Protein AF-A0AAP6H3V3-F1 (afdb_monomer_lite)

Structure (mmCIF, N/CA/C/O backbone):
data_AF-A0AAP6H3V3-F1
#
_entry.id   AF-A0AAP6H3V3-F1
#
loop_
_atom_site.group_PDB
_atom_site.id
_atom_site.type_symbol
_atom_site.label_atom_id
_atom_site.label_alt_id
_atom_site.label_comp_id
_atom_site.label_asym_id
_atom_site.label_entity_id
_atom_site.label_seq_id
_atom_site.pdbx_PDB_ins_code
_atom_site.Cartn_x
_atom_site.Cartn_y
_atom_site.Cartn_z
_atom_site.occupancy
_atom_site.B_iso_or_equiv
_atom_site.auth_seq_id
_atom_site.auth_comp_id
_atom_site.auth_asym_id
_atom_site.auth_atom_id
_atom_site.pdbx_PDB_model_num
ATOM 1 N N . MET A 1 1 ? -2.306 -9.139 -17.632 1.00 59.28 1 MET A N 1
ATOM 2 C CA . MET A 1 1 ? -1.823 -10.143 -16.657 1.00 59.28 1 MET A CA 1
ATOM 3 C C . MET A 1 1 ? -1.279 -9.471 -15.394 1.00 59.28 1 MET A C 1
ATOM 5 O O . MET A 1 1 ? -1.734 -9.816 -14.316 1.00 59.28 1 MET A O 1
ATOM 9 N N . GLU A 1 2 ? -0.406 -8.461 -15.496 1.00 79.56 2 GLU A N 1
ATOM 10 C CA . GLU A 1 2 ? 0.250 -7.845 -14.320 1.00 79.56 2 GLU A CA 1
ATOM 11 C C . GLU A 1 2 ? -0.680 -7.057 -13.383 1.00 79.56 2 GLU A C 1
ATOM 13 O O . GLU A 1 2 ? -0.598 -7.215 -12.169 1.00 79.56 2 GLU A O 1
ATOM 18 N N . LEU A 1 3 ? -1.629 -6.277 -13.919 1.00 88.38 3 LEU A N 1
ATOM 19 C CA . LEU A 1 3 ? -2.590 -5.516 -13.102 1.00 88.38 3 LEU A CA 1
ATOM 20 C C . LEU A 1 3 ? -3.417 -6.419 -12.169 1.00 88.38 3 LEU A C 1
ATOM 22 O O . LEU A 1 3 ? -3.635 -6.085 -11.007 1.00 88.38 3 LEU A O 1
ATOM 26 N N . ILE A 1 4 ? -3.846 -7.580 -12.676 1.00 92.62 4 ILE A N 1
ATOM 27 C CA . ILE A 1 4 ? -4.604 -8.575 -11.905 1.00 92.62 4 ILE A CA 1
ATOM 28 C C . ILE A 1 4 ? -3.740 -9.117 -10.762 1.00 92.62 4 ILE A C 1
ATOM 30 O O . ILE A 1 4 ? -4.233 -9.248 -9.646 1.00 92.62 4 ILE A O 1
ATOM 34 N N . GLY A 1 5 ? -2.450 -9.363 -11.010 1.00 92.62 5 GLY A N 1
ATOM 35 C CA . GLY A 1 5 ? -1.502 -9.775 -9.974 1.00 92.62 5 GLY A CA 1
ATOM 36 C C . GLY A 1 5 ? -1.435 -8.772 -8.821 1.00 92.62 5 GLY A C 1
ATOM 37 O O . GLY A 1 5 ? -1.626 -9.148 -7.667 1.00 92.62 5 GLY A O 1
ATOM 38 N N . PHE A 1 6 ? -1.268 -7.481 -9.119 1.00 93.31 6 PHE A N 1
ATOM 39 C CA . PHE A 1 6 ? -1.251 -6.437 -8.086 1.00 93.31 6 PHE A CA 1
ATOM 40 C C . PHE A 1 6 ? -2.594 -6.286 -7.360 1.00 93.31 6 PHE A C 1
ATOM 42 O O . PHE A 1 6 ? -2.614 -6.086 -6.145 1.00 93.31 6 PHE A O 1
ATOM 49 N N . ALA A 1 7 ? -3.716 -6.450 -8.066 1.00 94.31 7 ALA A N 1
ATOM 50 C CA . ALA A 1 7 ? -5.036 -6.468 -7.440 1.00 94.31 7 ALA A CA 1
ATOM 51 C C . ALA A 1 7 ? -5.183 -7.642 -6.455 1.00 94.31 7 ALA A C 1
ATOM 53 O O . ALA A 1 7 ? -5.672 -7.447 -5.343 1.00 94.31 7 ALA A O 1
ATOM 54 N N . ILE A 1 8 ? -4.708 -8.839 -6.818 1.00 96.06 8 ILE A N 1
ATOM 55 C CA . ILE A 1 8 ? -4.684 -10.005 -5.922 1.00 96.06 8 ILE A CA 1
ATOM 56 C C . ILE A 1 8 ? -3.844 -9.702 -4.678 1.00 96.06 8 ILE A C 1
ATOM 58 O O . ILE A 1 8 ? -4.311 -9.945 -3.566 1.00 96.06 8 ILE A O 1
ATOM 62 N N . VAL A 1 9 ? -2.651 -9.118 -4.837 1.00 95.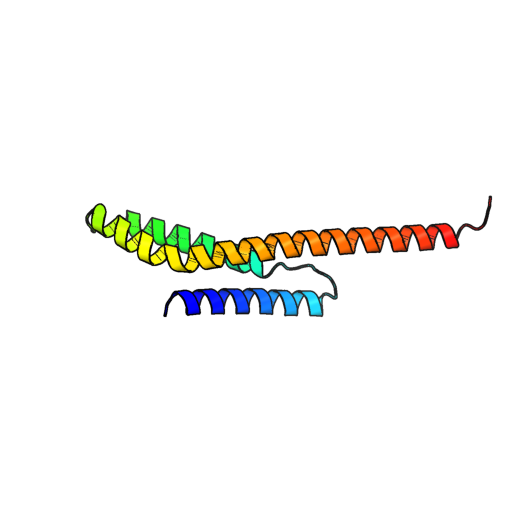94 9 VAL A N 1
ATOM 63 C CA . VAL A 1 9 ? -1.802 -8.730 -3.697 1.00 95.94 9 VAL A CA 1
ATOM 64 C C . VAL A 1 9 ? -2.539 -7.750 -2.780 1.00 95.94 9 VAL A C 1
ATOM 66 O O . VAL A 1 9 ? -2.553 -7.950 -1.565 1.00 95.94 9 VAL A O 1
ATOM 69 N N . LEU A 1 10 ? -3.229 -6.745 -3.333 1.00 95.56 10 LEU A N 1
ATOM 70 C CA . LEU A 1 10 ? -4.058 -5.835 -2.539 1.00 95.56 10 LEU A CA 1
ATOM 71 C C . LEU A 1 10 ? -5.155 -6.588 -1.772 1.00 95.56 10 LEU A C 1
ATOM 73 O O . LEU A 1 10 ? -5.314 -6.364 -0.570 1.00 95.56 10 LEU A O 1
ATOM 77 N N . PHE A 1 11 ? -5.891 -7.494 -2.420 1.00 96.62 11 PHE A N 1
ATOM 78 C CA . PHE A 1 11 ? -6.931 -8.282 -1.753 1.00 96.62 11 PHE A CA 1
ATOM 79 C C . PHE A 1 11 ? -6.376 -9.161 -0.635 1.00 96.62 11 PHE A C 1
ATOM 81 O O . PHE A 1 11 ? -6.989 -9.237 0.431 1.00 96.62 11 PHE A O 1
ATOM 88 N N . VAL A 1 12 ? -5.204 -9.766 -0.831 1.00 97.25 12 VAL A N 1
ATOM 89 C CA . VAL A 1 12 ? -4.512 -10.528 0.214 1.00 97.25 12 VAL A CA 1
ATOM 90 C C . VAL A 1 12 ? -4.150 -9.615 1.387 1.00 97.25 12 VAL A C 1
ATOM 92 O O . VAL A 1 12 ? -4.471 -9.944 2.528 1.00 97.25 12 VAL A O 1
ATOM 95 N N . CYS A 1 13 ? -3.576 -8.434 1.140 1.00 96.88 13 CYS A N 1
ATOM 96 C CA . CYS A 1 13 ? -3.251 -7.476 2.201 1.00 96.88 13 CYS A CA 1
ATOM 97 C C . CYS A 1 13 ? -4.500 -7.007 2.972 1.00 96.88 13 CYS A C 1
ATOM 99 O O . CYS A 1 13 ? -4.486 -6.942 4.206 1.00 96.88 13 CYS A O 1
ATOM 101 N N . LEU A 1 14 ? -5.598 -6.713 2.268 1.00 95.50 14 LEU A N 1
ATOM 102 C CA . LEU A 1 14 ? -6.886 -6.369 2.880 1.00 95.50 14 LEU A CA 1
ATOM 103 C C . LEU A 1 14 ? -7.456 -7.538 3.696 1.00 95.50 14 LEU A C 1
ATOM 105 O O . LEU A 1 14 ? -7.942 -7.326 4.809 1.00 95.50 14 LEU A O 1
ATOM 109 N N . GLY A 1 15 ? -7.359 -8.763 3.175 1.00 94.25 15 GLY A N 1
ATOM 110 C CA . GLY A 1 15 ? -7.770 -9.993 3.846 1.00 94.25 15 GLY A CA 1
ATOM 111 C C . GLY A 1 15 ? -7.008 -10.223 5.149 1.00 94.25 15 GLY A C 1
ATOM 112 O O . GLY A 1 15 ? -7.633 -10.395 6.195 1.00 94.25 15 GLY A O 1
ATOM 113 N N . ILE A 1 16 ? -5.676 -10.117 5.116 1.00 94.38 16 ILE A N 1
ATOM 114 C CA . ILE A 1 16 ? -4.814 -10.190 6.306 1.00 94.38 16 ILE A CA 1
ATOM 115 C C . ILE A 1 16 ? -5.249 -9.145 7.336 1.00 94.38 16 ILE A C 1
ATOM 117 O O . ILE A 1 16 ? -5.469 -9.473 8.503 1.00 94.38 16 ILE A O 1
ATOM 121 N N . GLY A 1 17 ? -5.449 -7.894 6.911 1.00 92.94 17 GLY A N 1
ATOM 122 C CA . GLY A 1 17 ? -5.894 -6.845 7.823 1.00 92.94 17 GLY A CA 1
ATOM 123 C C . GLY A 1 17 ? -7.266 -7.117 8.436 1.00 92.94 17 GLY A C 1
ATOM 124 O O . GLY A 1 17 ? -7.462 -6.878 9.628 1.00 92.94 17 GLY A O 1
ATOM 125 N N . LYS A 1 18 ? -8.201 -7.678 7.665 1.00 92.75 18 LYS A N 1
ATOM 126 C CA . LYS A 1 18 ? -9.515 -8.092 8.170 1.00 92.75 18 LYS A CA 1
ATOM 127 C C . LYS A 1 18 ? -9.390 -9.193 9.225 1.00 92.75 18 LYS A C 1
ATOM 129 O O . LYS A 1 18 ? -10.011 -9.068 10.278 1.00 92.75 18 LYS A O 1
ATOM 134 N N . VAL A 1 19 ? -8.575 -10.218 8.976 1.00 95.31 19 VAL A N 1
ATOM 135 C CA . VAL A 1 19 ? -8.340 -11.322 9.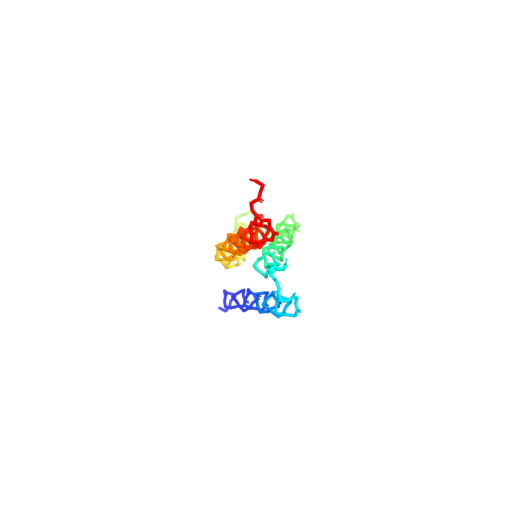922 1.00 95.31 19 VAL A CA 1
ATOM 136 C C . VAL A 1 19 ? -7.732 -10.803 11.228 1.00 95.31 19 VAL A C 1
ATOM 138 O O . VAL A 1 19 ? -8.262 -11.089 12.301 1.00 95.31 19 VAL A O 1
ATOM 141 N N . ILE A 1 20 ? -6.697 -9.960 11.152 1.00 93.88 20 ILE A N 1
ATOM 142 C CA . ILE A 1 20 ? -6.057 -9.370 12.340 1.00 93.88 20 ILE A CA 1
ATOM 143 C C . ILE A 1 20 ? -7.057 -8.524 13.142 1.00 93.88 20 ILE A C 1
ATOM 145 O O . ILE A 1 20 ? -7.151 -8.658 14.363 1.00 93.88 20 ILE A O 1
ATOM 149 N N . ASN A 1 21 ? -7.842 -7.674 12.476 1.00 93.19 21 ASN A N 1
ATOM 150 C CA . ASN A 1 21 ? -8.837 -6.832 13.149 1.00 93.19 21 ASN A CA 1
ATOM 151 C C . ASN A 1 21 ? -9.974 -7.647 13.776 1.00 93.19 21 ASN A C 1
ATOM 153 O O . ASN A 1 21 ? -10.479 -7.280 14.838 1.00 93.19 21 ASN A O 1
ATOM 157 N N . MET A 1 22 ? -10.358 -8.759 13.143 1.00 93.19 22 MET A N 1
ATOM 158 C CA . MET A 1 22 ? -11.348 -9.691 13.677 1.00 93.19 22 MET A CA 1
ATOM 159 C C . MET A 1 22 ? -10.838 -10.364 14.954 1.00 93.19 22 MET A C 1
ATOM 161 O O . MET A 1 22 ? -11.537 -10.338 15.966 1.00 93.19 22 MET A O 1
ATOM 165 N N . MET A 1 23 ? -9.603 -10.877 14.945 1.00 94.12 23 MET A N 1
ATOM 166 C CA . MET A 1 23 ? -8.966 -11.460 16.134 1.00 94.12 23 MET A CA 1
ATOM 167 C C . MET A 1 23 ? -8.818 -10.431 17.262 1.00 94.12 23 MET A C 1
ATOM 169 O O . MET A 1 23 ? -9.086 -10.729 18.424 1.00 94.12 23 MET A O 1
ATOM 173 N N . ALA A 1 24 ? -8.453 -9.192 16.925 1.00 88.69 24 ALA A N 1
ATOM 174 C CA . ALA A 1 24 ? -8.302 -8.119 17.900 1.00 88.69 24 ALA A CA 1
ATOM 175 C C . ALA A 1 24 ? -9.641 -7.567 18.427 1.00 88.69 24 ALA A C 1
ATOM 177 O O . ALA A 1 24 ? -9.632 -6.845 19.422 1.00 88.69 24 ALA A O 1
ATOM 178 N N . ARG A 1 25 ? -10.779 -7.856 17.770 1.00 87.12 25 ARG A N 1
ATOM 179 C CA . ARG A 1 25 ? -12.107 -7.246 18.018 1.00 87.12 25 ARG A CA 1
ATOM 180 C C . ARG A 1 25 ? -12.124 -5.708 17.965 1.00 87.12 25 ARG A C 1
ATOM 182 O O . ARG A 1 25 ? -13.036 -5.066 18.479 1.00 87.12 25 ARG A O 1
ATOM 189 N N . ARG A 1 26 ? -11.117 -5.102 17.332 1.00 85.94 26 ARG A N 1
ATOM 190 C CA . ARG A 1 26 ? -10.962 -3.652 17.128 1.00 85.94 26 ARG A CA 1
ATOM 191 C C . ARG A 1 26 ? -10.174 -3.385 15.849 1.00 85.94 26 ARG A C 1
ATOM 193 O O . ARG A 1 26 ? -9.379 -4.218 15.420 1.00 85.94 26 ARG A O 1
ATOM 200 N N . LEU A 1 27 ? -10.358 -2.203 15.261 1.00 86.62 27 LEU A N 1
ATOM 201 C CA . LEU A 1 27 ? -9.593 -1.753 14.094 1.00 86.62 27 LEU A CA 1
ATOM 202 C C . LEU A 1 27 ? -8.162 -1.360 14.507 1.00 86.62 27 LEU A C 1
ATOM 204 O O . LEU A 1 27 ? -7.894 -0.221 14.904 1.00 86.62 27 LEU A O 1
ATOM 208 N N . VAL A 1 28 ? -7.230 -2.311 14.428 1.00 89.19 28 VAL A N 1
ATOM 209 C CA . VAL A 1 28 ? -5.817 -2.128 14.812 1.00 89.19 28 VAL A CA 1
ATOM 210 C C . VAL A 1 28 ? -4.916 -2.028 13.589 1.00 89.19 28 VAL A C 1
ATOM 212 O O . VAL A 1 28 ? -4.080 -1.127 13.532 1.00 89.19 28 VAL A O 1
ATOM 215 N N . PHE A 1 29 ? -5.113 -2.905 12.608 1.00 92.88 29 PHE A N 1
ATOM 216 C CA . PHE A 1 29 ? -4.223 -3.088 11.470 1.00 92.88 29 PHE A CA 1
ATOM 217 C C . PHE A 1 29 ? -4.865 -2.636 10.156 1.00 92.88 29 PHE A C 1
ATOM 219 O O . PHE A 1 29 ? -6.005 -2.987 9.848 1.00 92.88 29 PHE A O 1
ATOM 226 N N . ASN A 1 30 ? -4.113 -1.880 9.355 1.00 93.69 30 ASN A N 1
ATOM 227 C CA . ASN A 1 30 ? -4.565 -1.371 8.065 1.00 93.69 30 ASN A CA 1
ATOM 228 C C . ASN A 1 30 ? -3.951 -2.186 6.920 1.00 93.69 30 ASN A C 1
ATOM 230 O O . ASN A 1 30 ? -2.811 -1.946 6.524 1.00 93.69 30 ASN A O 1
ATOM 234 N N . GLY A 1 31 ? -4.722 -3.123 6.364 1.00 92.44 31 GLY A N 1
ATOM 235 C CA . GLY A 1 31 ? -4.284 -3.956 5.239 1.00 92.44 31 GLY A CA 1
ATOM 236 C C . GLY A 1 31 ? -3.920 -3.155 3.985 1.00 92.44 31 GLY A C 1
ATOM 237 O O . GLY A 1 31 ? -2.958 -3.483 3.302 1.00 92.44 31 GLY A O 1
ATOM 238 N N . ALA A 1 32 ? -4.608 -2.043 3.719 1.00 95.12 32 ALA A N 1
ATOM 239 C CA . ALA A 1 32 ? -4.244 -1.165 2.609 1.00 95.12 32 ALA A CA 1
ATOM 240 C C . ALA A 1 32 ? -2.893 -0.470 2.849 1.00 95.12 32 ALA A C 1
ATOM 242 O O . ALA A 1 32 ? -2.125 -0.260 1.917 1.00 95.12 32 ALA A O 1
ATOM 243 N N . GLY A 1 33 ? -2.571 -0.174 4.113 1.00 94.69 33 GLY A N 1
ATOM 244 C CA . GLY A 1 33 ? -1.265 0.361 4.504 1.00 94.69 33 GLY A CA 1
ATOM 245 C C . GLY A 1 33 ? -0.127 -0.625 4.255 1.00 94.69 33 GLY A C 1
ATOM 246 O O . GLY A 1 33 ? 0.932 -0.219 3.788 1.00 94.69 33 GLY A O 1
ATOM 247 N N . LEU A 1 34 ? -0.367 -1.919 4.491 1.00 96.38 34 LEU A N 1
ATOM 248 C CA . LEU A 1 34 ? 0.590 -2.972 4.150 1.00 96.38 34 LEU A CA 1
ATOM 249 C C . LEU A 1 34 ? 0.861 -3.012 2.640 1.00 96.38 34 LEU A C 1
ATOM 251 O O . LEU A 1 34 ? 2.020 -3.049 2.237 1.00 96.38 34 LEU A O 1
ATOM 255 N N . TYR A 1 35 ? -0.184 -2.942 1.808 1.00 96.62 35 TYR A N 1
ATOM 256 C CA . TYR A 1 35 ? -0.006 -2.882 0.354 1.00 96.62 35 TYR A CA 1
ATOM 257 C C . TYR A 1 35 ? 0.815 -1.657 -0.068 1.00 96.62 35 TYR A C 1
ATOM 259 O O . TYR A 1 35 ? 1.747 -1.792 -0.852 1.00 96.62 35 TYR A O 1
ATOM 267 N N . LEU A 1 36 ? 0.510 -0.470 0.471 1.00 96.94 36 LEU A N 1
ATOM 268 C CA . LEU A 1 36 ? 1.252 0.755 0.148 1.00 96.94 36 LEU A CA 1
ATOM 269 C C . LEU A 1 36 ? 2.735 0.657 0.528 1.00 96.94 36 LEU A C 1
ATOM 271 O O . LEU A 1 36 ? 3.585 1.139 -0.217 1.00 96.94 36 LEU A O 1
ATOM 275 N N . ALA A 1 37 ? 3.058 -0.001 1.644 1.00 96.81 37 ALA A N 1
ATOM 276 C CA . ALA A 1 37 ? 4.442 -0.255 2.034 1.00 96.81 37 ALA A CA 1
ATOM 277 C C . ALA A 1 37 ? 5.156 -1.197 1.046 1.00 96.81 37 ALA A C 1
ATOM 279 O O . ALA A 1 37 ? 6.282 -0.918 0.635 1.00 96.81 37 ALA A O 1
ATOM 280 N N . LEU A 1 38 ? 4.490 -2.274 0.614 1.00 96.25 38 LEU A N 1
ATOM 281 C CA . LEU A 1 38 ? 5.032 -3.196 -0.393 1.00 96.25 38 LEU A CA 1
ATOM 282 C C . LEU A 1 38 ? 5.205 -2.510 -1.754 1.00 96.25 38 LEU A C 1
ATOM 284 O O . LEU A 1 38 ? 6.226 -2.694 -2.412 1.00 96.25 38 LEU A O 1
ATOM 288 N N . PHE A 1 39 ? 4.244 -1.673 -2.150 1.00 95.56 39 PHE A N 1
ATOM 289 C CA . PHE A 1 39 ? 4.340 -0.850 -3.351 1.00 95.56 39 PHE A CA 1
ATOM 290 C C . PHE A 1 39 ? 5.538 0.104 -3.291 1.00 95.56 39 PHE A C 1
ATOM 292 O O . PHE A 1 39 ? 6.290 0.188 -4.257 1.00 95.56 39 PHE A O 1
ATOM 299 N N . ALA A 1 40 ? 5.752 0.785 -2.162 1.00 95.94 40 ALA A N 1
ATOM 300 C CA . ALA A 1 40 ? 6.899 1.672 -1.992 1.00 95.94 40 ALA A CA 1
ATOM 301 C C . ALA A 1 40 ? 8.227 0.911 -2.137 1.00 95.94 40 ALA A C 1
ATOM 303 O O . ALA A 1 40 ? 9.109 1.359 -2.867 1.00 95.94 40 ALA A O 1
ATOM 304 N N . ALA A 1 41 ? 8.348 -0.269 -1.520 1.00 95.81 41 ALA A N 1
ATOM 305 C CA . ALA A 1 41 ? 9.525 -1.123 -1.675 1.00 95.81 41 ALA A CA 1
ATOM 306 C C . ALA A 1 41 ? 9.741 -1.546 -3.141 1.00 95.81 41 ALA A C 1
ATOM 308 O O . ALA A 1 41 ? 10.855 -1.452 -3.657 1.00 95.81 41 ALA A O 1
ATOM 309 N N . PHE A 1 42 ? 8.671 -1.940 -3.836 1.00 94.38 42 PHE A N 1
ATOM 310 C CA . PHE A 1 42 ? 8.719 -2.295 -5.255 1.00 94.38 42 PHE A CA 1
ATOM 311 C C . PHE A 1 42 ? 9.127 -1.113 -6.150 1.00 94.38 42 PHE A C 1
ATOM 313 O O . PHE A 1 42 ? 9.933 -1.278 -7.068 1.00 94.38 42 PHE A O 1
ATOM 320 N N . ALA A 1 43 ? 8.608 0.086 -5.880 1.00 93.06 43 ALA A N 1
ATOM 321 C CA . ALA A 1 43 ? 8.947 1.292 -6.628 1.00 93.06 43 ALA A CA 1
ATOM 322 C C . ALA A 1 43 ? 10.422 1.672 -6.435 1.00 93.06 43 ALA A C 1
ATOM 324 O O . ALA A 1 43 ? 11.119 1.919 -7.418 1.00 93.06 43 ALA A O 1
ATOM 325 N N . ILE A 1 44 ? 10.921 1.640 -5.193 1.00 94.44 44 ILE A N 1
ATOM 326 C CA . ILE A 1 44 ? 12.337 1.888 -4.880 1.00 94.44 44 ILE A CA 1
ATOM 327 C C . ILE A 1 44 ? 13.229 0.879 -5.611 1.00 94.44 44 ILE A C 1
ATOM 329 O O . ILE A 1 44 ? 14.206 1.269 -6.247 1.00 94.44 44 ILE A O 1
ATOM 333 N N . TRP A 1 45 ? 12.867 -0.405 -5.577 1.00 93.88 45 TRP A N 1
ATOM 334 C CA . TRP A 1 45 ? 13.601 -1.451 -6.286 1.00 93.88 45 TRP A CA 1
ATOM 335 C C . TRP A 1 45 ? 13.614 -1.237 -7.808 1.00 93.88 45 TRP A C 1
ATOM 337 O O . TRP A 1 45 ? 14.653 -1.377 -8.455 1.00 93.88 45 TRP A O 1
ATOM 347 N N . SER A 1 46 ? 12.478 -0.844 -8.386 1.00 91.56 46 SER A N 1
ATOM 348 C CA . SER A 1 46 ? 12.356 -0.564 -9.824 1.00 91.56 46 SER A CA 1
ATOM 349 C C . SER A 1 46 ? 13.219 0.628 -10.248 1.00 91.56 46 SER A C 1
ATOM 351 O O . SER A 1 46 ? 13.870 0.593 -11.287 1.00 91.56 46 SER A O 1
ATOM 353 N N . ILE A 1 47 ? 13.281 1.667 -9.417 1.00 90.25 47 ILE A N 1
ATOM 354 C CA . ILE A 1 47 ? 14.136 2.835 -9.649 1.00 90.25 47 ILE A CA 1
ATOM 355 C C . ILE A 1 47 ? 15.619 2.456 -9.519 1.00 90.25 47 ILE A C 1
ATOM 357 O O . ILE A 1 47 ? 16.428 2.821 -10.370 1.00 90.25 47 ILE A O 1
ATOM 361 N N . TYR A 1 48 ? 15.984 1.683 -8.494 1.00 92.12 48 TYR A N 1
ATOM 362 C CA . TYR A 1 48 ? 17.357 1.216 -8.300 1.00 92.12 48 TYR A CA 1
ATOM 363 C C . TYR A 1 48 ? 17.848 0.360 -9.474 1.00 92.12 48 TYR A C 1
ATOM 365 O O . TYR A 1 48 ? 18.945 0.569 -9.989 1.00 92.12 48 TYR A O 1
ATOM 373 N N . THR A 1 49 ? 17.034 -0.588 -9.935 1.00 89.75 49 THR A N 1
ATOM 374 C CA . THR A 1 49 ? 17.375 -1.430 -11.093 1.00 89.75 49 THR A CA 1
ATOM 375 C C . THR A 1 49 ? 17.462 -0.619 -12.383 1.00 89.75 49 THR A C 1
ATOM 377 O O . THR A 1 49 ? 18.370 -0.850 -13.175 1.00 89.75 49 THR A O 1
ATOM 380 N N . SER A 1 50 ? 16.592 0.379 -12.558 1.00 86.88 50 SER A N 1
ATOM 381 C CA . SER A 1 50 ? 16.665 1.339 -13.664 1.00 86.88 50 SER A CA 1
ATOM 382 C C . SER A 1 50 ? 17.999 2.093 -13.673 1.00 86.88 50 SER A C 1
ATOM 384 O O . SER 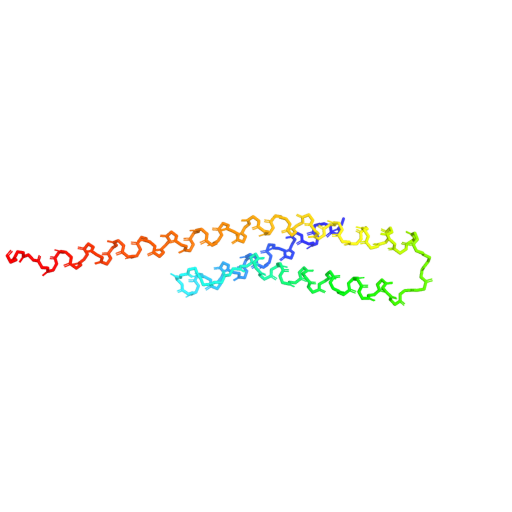A 1 50 ? 18.645 2.161 -14.715 1.00 86.88 50 SER A O 1
ATOM 386 N N . TRP A 1 51 ? 18.448 2.598 -12.519 1.00 85.31 51 TRP A N 1
ATOM 387 C CA . TRP A 1 51 ? 19.715 3.333 -12.391 1.00 85.31 51 TRP A CA 1
ATOM 388 C C . TRP A 1 51 ? 20.953 2.508 -12.737 1.00 85.31 51 TRP A C 1
ATOM 390 O O . TRP A 1 51 ? 21.935 3.061 -13.221 1.00 85.31 51 TRP A O 1
ATOM 400 N N . ASN A 1 52 ? 20.909 1.202 -12.481 1.00 88.81 52 ASN A N 1
ATOM 401 C CA . ASN A 1 52 ? 22.008 0.285 -12.780 1.00 88.81 52 ASN A CA 1
ATOM 402 C C . ASN A 1 52 ? 21.865 -0.388 -14.153 1.00 88.81 52 ASN A C 1
ATOM 404 O O . ASN A 1 52 ? 22.661 -1.265 -14.491 1.00 88.81 52 ASN A O 1
ATOM 408 N N . SER A 1 53 ? 20.839 -0.037 -14.934 1.00 84.44 53 SER A N 1
ATOM 409 C CA . SER A 1 53 ? 20.618 -0.653 -16.238 1.00 84.44 53 SER A CA 1
ATOM 410 C C . SER A 1 53 ? 21.578 -0.084 -17.281 1.00 84.44 53 SER A C 1
ATOM 412 O O . SER A 1 53 ? 21.917 1.095 -17.264 1.00 84.44 53 SER A O 1
ATOM 414 N N . THR A 1 54 ? 21.973 -0.922 -18.234 1.00 87.56 54 THR A N 1
ATOM 415 C CA . THR A 1 54 ? 22.755 -0.518 -19.410 1.00 87.56 54 THR A CA 1
ATOM 416 C C . THR A 1 54 ? 21.870 -0.048 -20.571 1.00 87.56 54 THR A C 1
ATOM 418 O O . THR A 1 54 ? 22.359 0.116 -21.688 1.00 87.56 54 THR A O 1
ATOM 421 N N . LEU A 1 55 ? 20.562 0.122 -20.336 1.00 85.31 55 LEU A N 1
ATOM 422 C CA . LEU A 1 55 ? 19.607 0.542 -21.356 1.00 85.31 55 LEU A CA 1
ATOM 423 C C . LEU A 1 55 ? 19.794 2.019 -21.701 1.00 85.31 55 LEU A C 1
ATOM 425 O O . LEU A 1 55 ? 20.121 2.840 -20.846 1.00 85.31 55 LEU A O 1
ATOM 429 N N . ASP A 1 56 ? 19.505 2.359 -22.955 1.00 90.38 56 ASP A N 1
ATOM 430 C CA . ASP A 1 56 ? 19.425 3.753 -23.373 1.00 90.38 56 ASP A CA 1
ATOM 431 C C . ASP A 1 56 ? 18.304 4.496 -22.620 1.00 90.38 56 ASP A C 1
ATOM 433 O O . ASP A 1 56 ? 17.282 3.909 -22.245 1.00 90.38 56 ASP A O 1
ATOM 437 N N . SER A 1 57 ? 18.478 5.805 -22.429 1.00 86.44 57 SER A N 1
ATOM 438 C CA . SER A 1 57 ? 17.640 6.641 -21.555 1.00 86.44 57 SER A CA 1
ATOM 439 C C . SER A 1 57 ? 16.150 6.553 -21.906 1.00 86.44 57 SER A C 1
ATOM 441 O O . SER A 1 57 ? 15.297 6.480 -21.017 1.00 86.44 57 SER A O 1
ATOM 443 N N . PHE A 1 58 ? 15.824 6.512 -23.203 1.00 89.12 58 PHE A N 1
ATOM 444 C CA . PHE A 1 58 ? 14.443 6.389 -23.669 1.00 89.12 58 PHE A CA 1
ATOM 445 C C . PHE A 1 58 ? 13.848 5.005 -23.366 1.00 89.12 58 PHE A C 1
ATOM 447 O O . PHE A 1 58 ? 12.723 4.897 -22.871 1.00 89.12 58 PHE A O 1
ATOM 454 N N . GLN A 1 59 ? 14.611 3.939 -23.617 1.00 89.56 59 GLN A N 1
ATOM 455 C CA . GLN A 1 59 ? 14.166 2.562 -23.379 1.00 89.56 59 GLN A CA 1
ATOM 456 C C . GLN A 1 59 ? 13.997 2.278 -21.886 1.00 89.56 59 GLN A C 1
ATOM 458 O O . GLN A 1 59 ? 13.019 1.647 -21.482 1.00 89.56 59 GLN A O 1
ATOM 463 N N . MET A 1 60 ? 14.910 2.805 -21.070 1.00 90.00 60 MET A N 1
ATOM 464 C CA . MET A 1 60 ? 14.836 2.758 -19.617 1.00 90.00 60 MET A CA 1
ATOM 465 C C . MET A 1 60 ? 13.549 3.426 -19.109 1.00 90.00 60 MET A C 1
ATOM 467 O O . MET A 1 60 ? 12.790 2.811 -18.359 1.00 90.00 60 MET A O 1
ATOM 471 N N . GLY A 1 61 ? 13.258 4.651 -19.565 1.00 87.00 61 GLY A N 1
ATOM 472 C CA . GLY A 1 61 ? 12.043 5.377 -19.184 1.00 87.0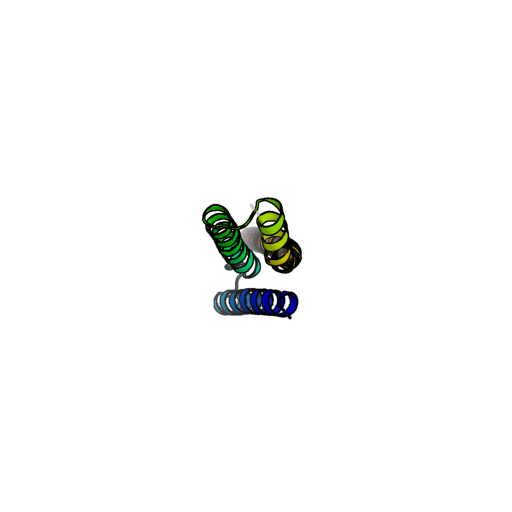0 61 GLY A CA 1
ATOM 473 C C . GLY A 1 61 ? 10.758 4.643 -19.580 1.00 87.00 61 GLY A C 1
ATOM 474 O O . GLY A 1 61 ? 9.831 4.530 -18.773 1.00 87.00 61 GLY A O 1
ATOM 475 N N . TYR A 1 62 ? 10.717 4.078 -20.789 1.00 89.44 62 TYR A N 1
ATOM 476 C CA . TYR A 1 62 ? 9.578 3.285 -21.257 1.00 89.44 62 TYR A CA 1
ATOM 477 C C . TYR A 1 62 ? 9.369 2.011 -20.422 1.00 89.44 62 TYR A C 1
ATOM 479 O O . TYR A 1 62 ? 8.244 1.724 -20.001 1.00 89.44 62 TYR A O 1
ATOM 487 N N . ALA A 1 63 ? 10.439 1.261 -20.143 1.00 89.00 63 ALA A N 1
ATOM 488 C CA . ALA A 1 63 ? 10.377 0.037 -19.346 1.00 89.00 63 ALA A CA 1
ATOM 489 C C . ALA A 1 63 ? 9.941 0.317 -17.898 1.00 89.00 63 ALA A C 1
ATOM 491 O O . ALA A 1 63 ? 9.063 -0.370 -17.369 1.00 89.00 63 ALA A O 1
ATOM 492 N N . LEU A 1 64 ? 10.491 1.368 -17.284 1.00 89.44 64 LEU A N 1
ATOM 493 C CA . LEU A 1 64 ? 10.114 1.804 -15.941 1.00 89.44 64 LEU A CA 1
ATOM 494 C C . LEU A 1 64 ? 8.632 2.193 -15.879 1.00 89.44 64 LEU A C 1
ATOM 496 O O . LEU A 1 64 ? 7.903 1.718 -15.006 1.00 89.44 64 LEU A O 1
ATOM 500 N N . GLY A 1 65 ? 8.169 3.010 -16.831 1.00 89.19 65 GLY A N 1
ATOM 501 C CA . GLY A 1 65 ? 6.770 3.424 -16.919 1.00 89.19 65 GLY A CA 1
ATOM 502 C C . GLY A 1 65 ? 5.829 2.230 -17.072 1.00 89.19 65 GLY A C 1
ATOM 503 O O . GLY A 1 65 ? 4.835 2.124 -16.350 1.00 89.19 65 GLY A O 1
ATOM 504 N N . ARG A 1 66 ? 6.170 1.282 -17.949 1.00 90.88 66 ARG A N 1
ATOM 505 C CA . ARG A 1 66 ? 5.385 0.061 -18.165 1.00 90.88 66 ARG A CA 1
ATOM 506 C C . ARG A 1 66 ? 5.292 -0.810 -16.906 1.00 90.88 66 ARG A C 1
ATOM 508 O O . ARG A 1 66 ? 4.204 -1.298 -16.616 1.00 90.88 66 ARG A O 1
ATOM 515 N N . ASN A 1 67 ? 6.379 -0.946 -16.146 1.00 90.19 67 ASN A N 1
ATOM 516 C CA . ASN A 1 67 ? 6.417 -1.762 -14.926 1.00 90.19 67 ASN A CA 1
ATOM 517 C C . ASN A 1 67 ? 5.729 -1.092 -13.724 1.00 90.19 67 ASN A C 1
ATOM 519 O O . ASN A 1 67 ? 5.104 -1.774 -12.913 1.00 90.19 67 ASN A O 1
ATOM 523 N N . ILE A 1 68 ? 5.827 0.236 -13.589 1.00 92.38 68 ILE A N 1
ATOM 524 C CA . ILE A 1 68 ? 5.264 0.971 -12.443 1.00 92.38 68 ILE A CA 1
ATOM 525 C C . ILE A 1 68 ? 3.777 1.298 -12.627 1.00 92.38 68 ILE A C 1
ATOM 527 O O . ILE A 1 68 ? 3.046 1.383 -11.639 1.00 92.38 68 ILE A O 1
ATOM 531 N N . THR A 1 69 ? 3.293 1.455 -13.862 1.00 93.06 69 THR A N 1
ATOM 532 C CA . THR A 1 69 ? 1.907 1.894 -14.113 1.00 93.06 69 THR A CA 1
ATOM 533 C C . THR A 1 69 ? 0.852 0.956 -13.507 1.00 93.06 69 THR A C 1
ATOM 535 O O . THR A 1 69 ? -0.007 1.449 -12.769 1.00 93.06 69 THR A O 1
ATOM 538 N N . PRO A 1 70 ? 0.888 -0.376 -13.727 1.00 93.75 70 PRO A N 1
ATOM 539 C CA . PRO A 1 70 ? -0.098 -1.271 -13.126 1.00 93.75 70 PRO A CA 1
ATOM 540 C C . PRO A 1 70 ? -0.146 -1.211 -11.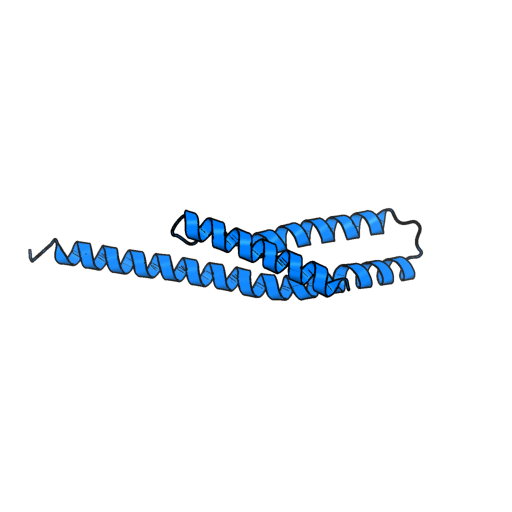586 1.00 93.75 70 PRO A C 1
ATOM 542 O O . PRO A 1 70 ? -1.237 -1.004 -11.045 1.00 93.75 70 PRO A O 1
ATOM 545 N N . PRO A 1 71 ? 0.977 -1.337 -10.846 1.00 94.00 71 PRO A N 1
ATOM 546 C CA . PRO A 1 71 ? 0.936 -1.260 -9.391 1.00 94.00 71 PRO A CA 1
ATOM 547 C C . PRO A 1 71 ? 0.566 0.129 -8.869 1.00 94.00 71 PRO A C 1
ATOM 549 O O . PRO A 1 71 ? -0.062 0.210 -7.813 1.00 94.00 71 PRO A O 1
ATOM 552 N N . LEU A 1 72 ? 0.890 1.203 -9.600 1.00 94.75 72 LEU A N 1
ATOM 553 C CA . LEU A 1 72 ? 0.510 2.571 -9.243 1.00 94.75 72 LEU A CA 1
ATOM 554 C C . LEU A 1 72 ? -1.013 2.767 -9.273 1.00 94.75 72 LEU A C 1
ATOM 556 O O . LEU A 1 72 ? -1.572 3.337 -8.336 1.00 94.75 72 LEU A O 1
ATOM 560 N N . ILE A 1 73 ? -1.703 2.245 -10.294 1.00 95.44 73 ILE A N 1
ATOM 561 C CA . ILE A 1 73 ? -3.176 2.284 -10.367 1.00 95.44 73 ILE A CA 1
ATOM 562 C C . ILE A 1 73 ? -3.784 1.602 -9.134 1.00 95.44 73 ILE A C 1
ATOM 564 O O . ILE A 1 73 ? -4.681 2.145 -8.487 1.00 95.44 73 ILE A O 1
ATOM 568 N N . ILE A 1 74 ? -3.263 0.433 -8.759 1.00 96.56 74 ILE A N 1
ATOM 569 C CA . ILE A 1 74 ? -3.735 -0.290 -7.573 1.00 96.56 74 ILE A CA 1
ATOM 570 C C . ILE A 1 74 ? -3.353 0.446 -6.278 1.00 96.56 74 ILE A C 1
ATOM 572 O O . ILE A 1 74 ? -4.137 0.453 -5.330 1.00 96.56 74 ILE A O 1
ATOM 576 N N . ALA A 1 75 ? -2.207 1.130 -6.230 1.00 95.44 75 ALA A N 1
ATOM 577 C CA . ALA A 1 75 ? -1.808 1.955 -5.089 1.00 95.44 75 ALA A CA 1
ATOM 578 C C . ALA A 1 75 ? -2.752 3.147 -4.865 1.00 95.44 75 ALA A C 1
ATOM 580 O O . ALA A 1 75 ? -3.044 3.483 -3.715 1.00 95.44 75 ALA A O 1
ATOM 581 N N . LE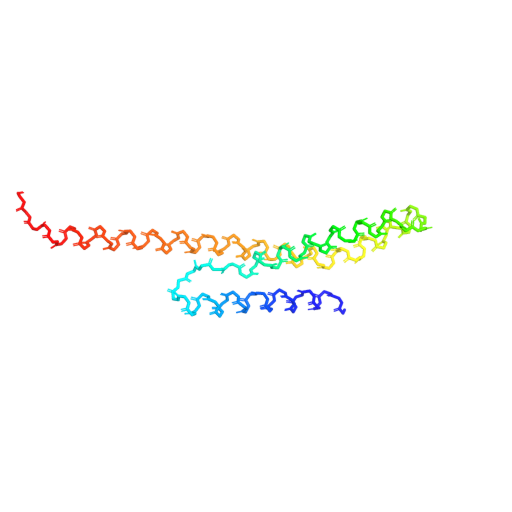U A 1 76 ? -3.305 3.743 -5.926 1.00 96.12 76 LEU A N 1
ATOM 582 C CA . LEU A 1 76 ? -4.346 4.771 -5.798 1.00 96.12 76 LEU A CA 1
ATOM 583 C C . LEU A 1 76 ? -5.608 4.204 -5.132 1.00 96.12 76 LEU A C 1
ATOM 585 O O . LEU A 1 76 ? -6.132 4.792 -4.182 1.00 96.12 76 LEU A O 1
ATOM 589 N N . VAL A 1 77 ? -6.046 3.015 -5.551 1.00 96.12 77 VAL A N 1
ATOM 590 C CA . VAL A 1 77 ? -7.175 2.308 -4.923 1.00 96.12 77 VAL A CA 1
ATOM 591 C C . VAL A 1 77 ? -6.864 1.960 -3.461 1.00 96.12 77 VAL A C 1
ATOM 593 O O . VAL A 1 77 ? -7.689 2.179 -2.572 1.00 96.12 77 VAL A O 1
ATOM 596 N N . ALA A 1 78 ? -5.656 1.472 -3.175 1.00 95.31 78 ALA A N 1
ATOM 597 C CA . ALA A 1 78 ? -5.211 1.184 -1.816 1.00 95.31 78 ALA A CA 1
ATOM 598 C C . ALA A 1 78 ? -5.192 2.447 -0.940 1.00 95.31 78 ALA A C 1
ATOM 600 O O . ALA A 1 78 ? -5.597 2.397 0.219 1.00 95.31 78 ALA A O 1
ATOM 601 N N . THR A 1 79 ? -4.802 3.597 -1.491 1.00 96.06 79 THR A N 1
ATOM 602 C CA . THR A 1 79 ? -4.810 4.886 -0.784 1.00 96.06 79 THR A CA 1
ATOM 603 C C . THR A 1 79 ? -6.221 5.265 -0.338 1.00 96.06 79 THR A C 1
ATOM 605 O O . THR A 1 79 ? -6.418 5.634 0.822 1.00 96.06 79 THR A O 1
ATOM 608 N N . TYR A 1 80 ? -7.227 5.083 -1.198 1.00 96.50 80 TYR A N 1
ATOM 609 C CA . TYR A 1 80 ? -8.628 5.273 -0.813 1.00 96.50 80 TYR A CA 1
ATOM 610 C C . TYR A 1 80 ? -9.014 4.395 0.392 1.00 96.50 80 TYR A C 1
ATOM 612 O O . TYR A 1 80 ? -9.517 4.900 1.401 1.00 96.50 80 TYR A O 1
ATOM 620 N N . PHE A 1 81 ? -8.713 3.092 0.343 1.00 94.75 81 PHE A N 1
ATOM 621 C CA . PHE A 1 81 ? -9.000 2.181 1.458 1.00 94.75 81 PHE A CA 1
ATOM 622 C C . PHE A 1 81 ? -8.209 2.519 2.725 1.00 94.75 81 PHE A C 1
ATOM 624 O O . PHE A 1 81 ? -8.719 2.360 3.837 1.00 94.75 81 PHE A O 1
ATOM 631 N N . PHE A 1 82 ? -6.985 3.020 2.576 1.00 95.31 82 PHE A N 1
ATOM 632 C CA . PHE A 1 82 ? -6.149 3.438 3.690 1.00 95.31 82 PHE A CA 1
ATOM 633 C C . PHE A 1 82 ? -6.787 4.587 4.474 1.00 95.31 82 PHE A C 1
ATOM 635 O O . PHE A 1 82 ? -6.864 4.520 5.706 1.00 95.31 82 PHE A O 1
ATOM 642 N N . PHE A 1 83 ? -7.274 5.616 3.775 1.00 94.69 83 PHE A N 1
ATOM 643 C CA . PHE A 1 83 ? -7.966 6.739 4.406 1.00 94.69 83 PHE A CA 1
ATOM 644 C C . PHE A 1 83 ? -9.319 6.328 4.976 1.00 94.69 83 PHE A C 1
ATOM 646 O O . PHE A 1 83 ? -9.613 6.692 6.115 1.00 94.69 83 PHE A O 1
ATOM 653 N N . LYS A 1 84 ? -10.083 5.494 4.260 1.00 93.56 84 LYS A N 1
ATOM 654 C CA . LYS A 1 84 ? -11.339 4.930 4.772 1.00 93.56 84 LYS A CA 1
ATOM 655 C C . LYS A 1 84 ? -11.138 4.191 6.102 1.00 93.56 84 LYS A C 1
ATOM 657 O O . LYS A 1 84 ? -11.872 4.406 7.060 1.00 93.56 84 LYS A O 1
ATOM 662 N N . PHE A 1 85 ? -10.089 3.377 6.217 1.00 92.62 85 PHE A N 1
ATOM 663 C CA . PHE A 1 85 ? -9.772 2.710 7.483 1.00 92.62 85 PHE A CA 1
ATOM 664 C C . PHE A 1 85 ? -9.473 3.712 8.610 1.00 92.62 85 PHE A C 1
ATOM 666 O O . PHE A 1 85 ? -9.903 3.520 9.750 1.00 92.62 85 PHE A O 1
ATOM 673 N N . ARG A 1 86 ? -8.740 4.795 8.314 1.00 90.88 86 ARG A N 1
ATOM 674 C CA . ARG A 1 86 ? -8.454 5.844 9.307 1.00 90.88 86 ARG A CA 1
ATOM 675 C C . ARG A 1 86 ? -9.729 6.549 9.770 1.00 90.88 86 ARG A C 1
ATOM 677 O O . ARG A 1 86 ? -9.868 6.775 10.973 1.00 90.88 86 ARG A O 1
ATOM 684 N N . THR A 1 87 ? -10.650 6.859 8.858 1.00 91.62 87 THR A N 1
ATOM 685 C CA . THR A 1 87 ? -11.937 7.475 9.214 1.00 91.62 87 THR A CA 1
ATOM 686 C C . THR A 1 87 ? -12.787 6.539 10.066 1.00 91.62 87 THR A C 1
ATOM 688 O O . THR A 1 87 ? -13.303 6.964 11.099 1.00 91.62 87 THR A O 1
ATOM 691 N N . ASP A 1 88 ? -12.851 5.252 9.715 1.00 89.81 88 ASP A N 1
ATOM 692 C CA . ASP A 1 88 ? -13.618 4.252 10.467 1.00 89.81 88 ASP A CA 1
ATOM 693 C C . ASP A 1 88 ? -13.056 4.063 11.884 1.00 89.81 88 ASP A C 1
ATOM 695 O O . ASP A 1 88 ? -13.801 4.032 12.868 1.00 89.81 88 ASP A O 1
ATOM 699 N N . LYS A 1 89 ? -11.724 4.019 12.019 1.00 88.25 89 LYS A N 1
ATOM 700 C CA . LYS A 1 89 ? -11.049 3.940 13.321 1.00 88.25 89 LYS A CA 1
ATOM 701 C C . LYS A 1 89 ? -11.324 5.175 14.185 1.00 88.25 89 LYS A C 1
ATOM 703 O O . LYS A 1 89 ? -11.611 5.036 15.374 1.00 88.25 89 LYS A O 1
ATOM 708 N N . ALA A 1 90 ? -11.273 6.376 13.605 1.00 89.00 90 ALA A N 1
ATOM 709 C CA . ALA A 1 90 ? -11.598 7.613 14.317 1.00 89.00 90 ALA A CA 1
ATOM 710 C C . ALA A 1 90 ? -13.066 7.640 14.775 1.00 89.00 90 ALA A C 1
ATOM 712 O O . ALA A 1 90 ? -13.363 8.055 15.898 1.00 89.00 90 ALA A O 1
ATOM 713 N N . HIS A 1 91 ? -13.980 7.141 13.940 1.00 90.25 91 HIS A N 1
ATOM 714 C CA . HIS A 1 91 ? -15.394 7.043 14.282 1.00 90.25 91 HIS A CA 1
ATOM 715 C C . HIS A 1 91 ? -15.642 6.062 15.439 1.00 90.25 91 HIS A C 1
ATOM 717 O O . HIS A 1 91 ? -16.332 6.417 16.396 1.00 90.25 91 HIS A O 1
ATOM 723 N N . GLN A 1 92 ? -15.019 4.876 15.419 1.00 87.50 92 GLN A N 1
ATOM 724 C CA . GLN A 1 92 ? -15.111 3.914 16.527 1.00 87.50 92 GLN A CA 1
ATOM 725 C C . GLN A 1 92 ? -14.644 4.516 17.858 1.00 87.50 92 GLN A C 1
ATOM 727 O O . GLN A 1 92 ? -15.327 4.362 18.871 1.00 87.50 92 GLN A O 1
ATOM 732 N N . LEU A 1 93 ? -13.527 5.250 17.854 1.00 88.69 93 LEU A N 1
ATOM 733 C CA . LEU A 1 93 ? -13.016 5.929 19.048 1.00 88.69 93 LEU A CA 1
ATOM 734 C C . LEU A 1 93 ? -13.989 6.996 19.565 1.00 88.69 93 LEU A C 1
ATOM 736 O O . LEU A 1 93 ? -14.213 7.097 20.771 1.00 88.69 93 LEU A O 1
ATOM 740 N N . ARG A 1 94 ? -14.603 7.776 18.666 1.00 88.25 94 ARG A N 1
ATOM 741 C CA . ARG A 1 94 ? -15.601 8.787 19.044 1.00 88.25 94 ARG A CA 1
ATOM 742 C C . ARG A 1 94 ? -16.837 8.148 19.678 1.00 88.25 94 ARG A C 1
ATOM 744 O O . ARG A 1 94 ? -17.297 8.621 20.713 1.00 88.25 94 ARG A O 1
ATOM 751 N N . VAL A 1 95 ? -17.347 7.061 19.100 1.00 88.62 95 VAL A N 1
ATOM 752 C CA . VAL A 1 95 ? -18.503 6.328 19.643 1.00 88.62 95 VAL A CA 1
ATOM 753 C C . VAL A 1 95 ? -18.178 5.699 21.000 1.00 88.62 95 VAL A C 1
ATOM 755 O O . VAL A 1 95 ? -19.011 5.753 21.903 1.00 88.62 95 VAL A O 1
ATOM 758 N N . GLN A 1 96 ? -16.975 5.147 21.179 1.00 87.19 96 GLN A N 1
ATOM 759 C CA . GLN A 1 96 ? -16.537 4.606 22.471 1.00 87.19 96 GLN A CA 1
ATOM 760 C C . GLN A 1 96 ? -16.500 5.684 23.560 1.00 87.19 96 GLN A C 1
ATOM 762 O O . GLN A 1 96 ? -17.068 5.464 24.628 1.00 87.19 96 GLN A O 1
ATOM 767 N N . LYS A 1 97 ? -15.937 6.865 23.267 1.00 87.81 97 LYS A N 1
ATOM 768 C CA . LYS A 1 97 ? -15.934 8.000 24.206 1.00 87.81 97 LYS A CA 1
ATOM 769 C C . LYS A 1 97 ? -17.348 8.436 24.591 1.00 87.81 97 LYS A C 1
ATOM 771 O O . LYS A 1 97 ? -17.631 8.604 25.767 1.00 87.81 97 LYS A O 1
ATOM 776 N N . LEU A 1 98 ? -18.259 8.546 23.621 1.00 88.00 98 LEU A N 1
ATOM 777 C CA . LEU A 1 98 ? -19.655 8.915 23.896 1.00 88.00 98 LEU A CA 1
ATOM 778 C C . LEU A 1 98 ? -20.374 7.891 24.787 1.00 88.00 98 LEU A C 1
ATOM 780 O O . LEU A 1 98 ? -21.184 8.274 25.629 1.00 88.00 98 LEU A O 1
ATOM 784 N N . ARG A 1 99 ? -20.088 6.593 24.616 1.00 84.81 99 ARG A N 1
ATOM 785 C CA . ARG A 1 99 ? -20.632 5.539 25.487 1.00 84.81 99 ARG A CA 1
ATOM 786 C C . ARG A 1 99 ? -20.073 5.629 26.905 1.00 84.81 99 ARG A C 1
ATOM 788 O O . ARG A 1 99 ? -20.842 5.463 27.842 1.00 84.81 99 ARG A O 1
ATOM 795 N N . GLN A 1 100 ? -18.779 5.918 27.052 1.00 85.81 100 GLN A N 1
ATOM 796 C CA . GLN A 1 100 ? -18.148 6.127 28.358 1.00 85.81 100 GLN A CA 1
ATOM 797 C C . GLN A 1 100 ? -18.745 7.338 29.079 1.00 85.81 100 GLN A C 1
ATOM 799 O O . GLN A 1 100 ? -19.230 7.183 30.192 1.00 85.81 100 GLN A O 1
ATOM 804 N N . SER A 1 101 ? -18.851 8.493 28.413 1.00 84.31 101 SER A N 1
ATOM 805 C CA . SER A 1 101 ? -19.451 9.689 29.020 1.00 84.31 101 SER A CA 1
ATOM 806 C C . SER A 1 101 ? -20.909 9.473 29.438 1.00 84.31 101 SER A C 1
ATOM 808 O O . SER A 1 101 ? -21.315 9.938 30.495 1.00 84.31 101 SER A O 1
ATOM 810 N N . ARG A 1 102 ? -21.711 8.738 28.646 1.00 81.31 102 ARG A N 1
ATOM 811 C CA . ARG A 1 102 ? -23.083 8.374 29.050 1.00 81.31 102 ARG A CA 1
ATOM 812 C C . ARG A 1 102 ? -23.115 7.442 30.261 1.00 81.31 102 ARG A C 1
ATOM 814 O O . ARG A 1 102 ? -23.993 7.604 31.098 1.00 81.31 102 ARG A O 1
ATOM 821 N N . ALA A 1 103 ? -22.200 6.478 30.341 1.00 80.44 103 ALA A N 1
ATOM 822 C CA . ALA A 1 103 ? -22.110 5.578 31.487 1.00 80.44 103 ALA A CA 1
ATOM 823 C C . ALA A 1 103 ? -21.708 6.338 32.763 1.00 80.44 103 ALA A C 1
ATOM 825 O O . ALA A 1 103 ? -22.321 6.133 33.803 1.00 80.44 103 ALA A O 1
ATOM 826 N N . GLU A 1 104 ? -20.755 7.267 32.670 1.00 76.56 104 GLU A N 1
ATOM 827 C CA . GLU A 1 104 ? -20.340 8.129 33.787 1.00 76.56 104 GLU A CA 1
ATOM 828 C C . GLU A 1 104 ? -21.491 9.028 34.270 1.00 76.56 104 GLU A C 1
ATOM 830 O O . GLU A 1 104 ? -21.806 9.020 35.456 1.00 76.56 104 GLU A O 1
ATOM 835 N N . LEU A 1 105 ? -22.199 9.699 33.351 1.00 74.94 105 LEU A N 1
ATOM 836 C CA . LEU A 1 105 ? -23.385 10.514 33.663 1.00 74.94 105 LEU A CA 1
ATOM 837 C C . LEU A 1 105 ? -24.518 9.712 34.325 1.00 74.94 105 LEU A C 1
ATOM 839 O O . LEU A 1 105 ? -25.262 10.264 35.123 1.00 74.94 105 LEU A O 1
ATOM 843 N N . SER A 1 106 ? -24.665 8.422 34.005 1.00 66.31 106 SER A N 1
ATOM 844 C CA . SER A 1 106 ? -25.689 7.564 34.623 1.00 66.31 106 SER A CA 1
ATOM 845 C C . SER A 1 106 ? -25.331 7.057 36.025 1.00 66.31 106 SER A C 1
ATOM 847 O O . SER A 1 106 ? -26.209 6.562 36.725 1.00 66.31 106 SER A O 1
ATOM 849 N N . VAL A 1 107 ? -24.058 7.148 36.427 1.00 65.00 107 VAL A N 1
ATOM 850 C CA . VAL A 1 107 ? -23.559 6.673 37.733 1.00 65.00 107 VAL A CA 1
ATOM 851 C C . VAL A 1 107 ? -23.501 7.801 38.770 1.00 65.00 107 VAL A C 1
ATOM 853 O O . VAL A 1 107 ? -23.513 7.523 39.965 1.00 65.00 107 VAL A O 1
ATOM 856 N N . THR A 1 108 ? -23.515 9.064 38.342 1.00 59.31 108 THR A N 1
ATOM 857 C CA . THR A 1 108 ? -23.738 10.232 39.208 1.00 59.31 108 THR A CA 1
ATOM 858 C C . THR A 1 108 ? -25.174 10.743 39.056 1.00 59.31 108 THR A C 1
ATOM 860 O O . THR A 1 108 ? -25.389 11.672 38.274 1.00 59.31 108 THR A O 1
ATOM 863 N N . PRO A 1 109 ? -26.172 10.159 39.748 1.00 57.78 109 PRO A N 1
ATOM 864 C CA . PRO A 1 109 ? -27.437 10.844 39.932 1.00 57.78 109 PRO A CA 1
ATOM 865 C C . PRO A 1 109 ? -27.193 11.961 40.953 1.00 57.78 109 PRO A C 1
ATOM 867 O O . PRO A 1 109 ? -26.843 11.679 42.092 1.00 57.78 109 PRO A O 1
ATOM 870 N N . ASP A 1 110 ? -27.311 13.203 40.498 1.00 58.53 110 ASP A N 1
ATOM 871 C CA . ASP A 1 110 ? -27.583 14.406 41.289 1.00 58.53 110 ASP A CA 1
ATOM 872 C C . ASP A 1 110 ? -26.718 14.652 42.550 1.00 58.53 110 ASP A C 1
ATOM 874 O O . ASP A 1 110 ? -26.963 14.112 43.629 1.00 58.53 110 ASP A O 1
ATOM 878 N N . ASN A 1 111 ? -25.765 15.585 42.423 1.00 50.47 111 ASN A N 1
ATOM 879 C CA . ASN A 1 111 ? -25.529 16.569 43.488 1.00 50.47 111 ASN A CA 1
ATOM 880 C C . ASN A 1 111 ? -26.504 17.730 43.292 1.00 50.47 111 ASN A C 1
ATOM 882 O O . ASN A 1 111 ? -26.617 18.177 42.125 1.00 50.47 111 ASN A O 1
#

Secondary structure (DSSP, 8-state):
-HHHHHHHHHHHHHHHHHHHHHHHTS----HHHHHHHHHHHHHHHHHHHHHT--S-HHHHHHHHHHHHHHHHHHHHHHHHHHHHHHHHHHHHHHHHHHHHHHHHHHH----

pLDDT: mean 89.29, std 8.97, range [50.47, 97.25]

Sequence (111 aa):
MELIGFAIVLFVCLGIGKVINMMARRLVFNGAGLYLALFAAFAIWSIYTSWNSTLDSFQMGYALGRNITPPLIIALVATYFFFKFRTDKAHQLRVQKLRQSRAELSVTPDN

Foldseek 3Di:
DVLVVLVVQLVVLQVVQVVVCVVVVANDDQSLVVSLVVLVVVLVVLVVCLVVDPDDPVVSVVVSCVVSVSNVVVNVVSVVSRVVSVVVRVVVVVVVVVVVVVVVVVVDDDD

Radius of gyration: 21.54 Å; chains: 1; bounding box: 50×28×67 Å